Protein AF-A0A7X8WDF3-F1 (afdb_monomer)

Structure (mmCIF, N/CA/C/O backbone):
data_AF-A0A7X8WDF3-F1
#
_entry.id   AF-A0A7X8WDF3-F1
#
loop_
_atom_site.group_PDB
_atom_site.id
_atom_site.type_symbol
_atom_site.label_atom_id
_atom_site.label_alt_id
_atom_site.label_comp_id
_atom_site.label_asym_id
_atom_site.label_entity_id
_atom_site.label_seq_id
_atom_site.pdbx_PDB_ins_code
_atom_site.Cartn_x
_atom_site.Cartn_y
_atom_site.Cartn_z
_atom_site.occupancy
_atom_site.B_iso_or_equiv
_atom_site.auth_seq_id
_atom_site.auth_comp_id
_atom_site.auth_asym_id
_atom_site.auth_atom_id
_atom_site.pdbx_PDB_model_num
ATOM 1 N N . MET A 1 1 ? -14.255 6.357 -9.638 1.00 60.06 1 MET A N 1
ATOM 2 C CA . MET A 1 1 ? -14.842 5.559 -8.537 1.00 60.06 1 MET A CA 1
ATOM 3 C C . MET A 1 1 ? -13.694 4.960 -7.750 1.00 60.06 1 MET A C 1
ATOM 5 O O . MET A 1 1 ? -12.671 4.693 -8.367 1.00 60.06 1 MET A O 1
ATOM 9 N N . ALA A 1 2 ? -13.843 4.802 -6.437 1.00 77.00 2 ALA A N 1
ATOM 10 C CA . ALA A 1 2 ? -12.829 4.159 -5.605 1.00 77.00 2 ALA A CA 1
ATOM 11 C C . ALA A 1 2 ? -12.655 2.688 -6.020 1.00 77.00 2 ALA A C 1
ATOM 13 O O . ALA A 1 2 ? -13.654 1.999 -6.257 1.00 77.00 2 ALA A O 1
ATOM 14 N N . LYS A 1 3 ? -11.406 2.233 -6.142 1.00 88.81 3 LYS A N 1
ATOM 15 C CA . LYS A 1 3 ? -11.074 0.860 -6.551 1.00 88.81 3 LYS A CA 1
ATOM 16 C C . LYS A 1 3 ? -11.411 -0.122 -5.433 1.00 88.81 3 LYS A C 1
ATOM 18 O O . LYS A 1 3 ? -11.299 0.207 -4.245 1.00 88.81 3 LYS A O 1
ATOM 23 N N . LYS A 1 4 ? -11.816 -1.344 -5.786 1.00 94.56 4 LYS A N 1
ATOM 24 C CA . LYS A 1 4 ? -12.087 -2.380 -4.774 1.00 94.56 4 LYS A CA 1
ATOM 25 C C . LYS A 1 4 ? -10.777 -2.796 -4.117 1.00 94.56 4 LYS A C 1
ATOM 27 O O . LYS A 1 4 ? -9.772 -2.945 -4.800 1.00 94.56 4 LYS A O 1
ATOM 32 N N . ILE A 1 5 ? -10.785 -3.047 -2.808 1.00 95.88 5 ILE A N 1
ATOM 33 C CA . ILE A 1 5 ? -9.560 -3.457 -2.102 1.00 95.88 5 ILE A CA 1
ATOM 34 C C . ILE A 1 5 ? -8.966 -4.774 -2.624 1.00 95.88 5 ILE A C 1
ATOM 36 O O . ILE A 1 5 ? -7.757 -4.957 -2.588 1.00 95.88 5 ILE A O 1
ATOM 40 N N . THR A 1 6 ? -9.802 -5.644 -3.195 1.00 96.50 6 THR A N 1
ATOM 41 C CA . THR A 1 6 ? -9.392 -6.889 -3.865 1.00 96.50 6 THR A CA 1
ATOM 42 C C . THR A 1 6 ? -8.618 -6.678 -5.164 1.00 96.50 6 THR A C 1
ATOM 44 O O . THR A 1 6 ? -8.159 -7.644 -5.754 1.00 96.50 6 THR A O 1
ATOM 47 N N . GLU A 1 7 ? -8.513 -5.444 -5.667 1.00 95.00 7 GLU A N 1
ATOM 48 C CA . GLU A 1 7 ? -7.615 -5.143 -6.786 1.00 95.00 7 GLU A CA 1
ATOM 49 C C . GLU A 1 7 ? -6.141 -5.147 -6.356 1.00 95.00 7 GLU A C 1
ATOM 51 O O . GLU A 1 7 ? -5.264 -5.243 -7.209 1.00 95.00 7 GLU A O 1
ATOM 56 N N . ILE A 1 8 ? -5.847 -5.037 -5.055 1.00 96.19 8 ILE A N 1
ATOM 57 C CA . ILE A 1 8 ? -4.487 -5.184 -4.533 1.00 96.19 8 ILE A CA 1
ATOM 58 C C . ILE A 1 8 ? -4.137 -6.669 -4.499 1.00 96.19 8 ILE A C 1
ATOM 60 O O . ILE A 1 8 ? -4.842 -7.475 -3.887 1.00 96.19 8 ILE A O 1
ATOM 64 N N . GLU A 1 9 ? -3.017 -7.014 -5.125 1.00 95.00 9 GLU A N 1
ATOM 65 C CA . GLU A 1 9 ? -2.542 -8.389 -5.183 1.00 95.00 9 GLU A CA 1
ATOM 66 C C . GLU A 1 9 ? -2.271 -8.955 -3.780 1.00 95.00 9 GLU A C 1
ATOM 68 O O . GLU A 1 9 ? -1.778 -8.272 -2.874 1.00 95.00 9 GLU A O 1
ATOM 73 N N . GLY A 1 10 ? -2.661 -10.212 -3.572 1.00 93.94 10 GLY A N 1
ATOM 74 C CA . GLY A 1 10 ? -2.639 -10.850 -2.256 1.00 93.94 10 GLY A CA 1
ATOM 75 C C . GLY A 1 10 ? -3.799 -10.490 -1.311 1.00 93.94 10 GLY A C 1
ATOM 76 O O . GLY A 1 10 ? -3.830 -11.025 -0.199 1.00 93.94 10 GLY A O 1
ATOM 77 N N . ILE A 1 11 ? -4.768 -9.650 -1.710 1.00 96.56 11 ILE A N 1
ATOM 78 C CA . ILE A 1 11 ? -6.030 -9.444 -0.969 1.00 96.56 11 ILE A CA 1
ATOM 79 C C . ILE A 1 11 ? -7.150 -10.293 -1.583 1.00 96.56 11 ILE A C 1
ATOM 81 O O . ILE A 1 11 ? -7.943 -9.838 -2.406 1.00 96.56 11 ILE A O 1
ATOM 85 N N . GLY A 1 12 ? -7.234 -11.550 -1.141 1.00 95.75 12 GLY A N 1
ATOM 86 C CA . GLY A 1 12 ? -8.363 -12.437 -1.440 1.00 95.75 12 GLY A CA 1
ATOM 87 C C . GLY A 1 12 ? -9.589 -12.202 -0.537 1.00 95.75 12 GLY A C 1
ATOM 88 O O . GLY A 1 12 ? -9.518 -11.400 0.400 1.00 95.75 12 GLY A O 1
ATOM 89 N N . PRO A 1 13 ? -10.694 -12.948 -0.747 1.00 96.69 13 PRO A N 1
ATOM 90 C CA . PRO A 1 13 ? -11.964 -12.758 -0.030 1.00 96.69 13 PRO A CA 1
ATOM 91 C C . PRO A 1 13 ? -11.837 -12.761 1.500 1.00 96.69 13 PRO A C 1
ATOM 93 O O . PRO A 1 13 ? -12.397 -11.904 2.172 1.00 96.69 13 PRO A O 1
ATOM 96 N N . VAL A 1 14 ? -11.011 -13.655 2.052 1.00 97.25 14 VAL A N 1
ATOM 97 C CA . VAL A 1 14 ? -10.777 -13.750 3.505 1.00 97.25 14 VAL A CA 1
ATOM 98 C C . VAL A 1 14 ? -10.160 -12.467 4.071 1.00 97.25 14 VAL A C 1
ATOM 100 O O . VAL A 1 14 ? -10.535 -12.007 5.146 1.00 97.25 14 VAL A O 1
ATOM 103 N N . TYR A 1 15 ? -9.198 -11.871 3.363 1.00 97.81 15 TYR A N 1
ATOM 104 C CA . TYR A 1 15 ? -8.578 -10.621 3.805 1.00 97.81 15 TYR A CA 1
ATOM 105 C C . TYR A 1 15 ? -9.473 -9.419 3.534 1.00 97.81 15 TYR A C 1
ATOM 107 O O . TYR A 1 15 ? -9.479 -8.486 4.331 1.00 97.81 15 TYR A O 1
ATOM 115 N N . GLN A 1 16 ? -10.261 -9.456 2.458 1.00 97.69 16 GLN A N 1
ATOM 116 C CA . GLN A 1 16 ? -11.275 -8.446 2.188 1.00 97.69 16 GLN A CA 1
ATOM 117 C C . GLN A 1 16 ? -12.284 -8.347 3.340 1.00 97.69 16 GLN A C 1
ATOM 119 O O . GLN A 1 16 ? -12.587 -7.236 3.766 1.00 97.69 16 GLN A O 1
ATOM 124 N N . GLU A 1 17 ? -12.788 -9.474 3.848 1.00 97.88 17 GLU A N 1
ATOM 125 C CA . GLU A 1 17 ? -13.735 -9.494 4.972 1.00 97.88 17 GLU A CA 1
ATOM 126 C C . GLU A 1 17 ? -13.118 -8.885 6.236 1.00 97.88 17 GLU A C 1
ATOM 128 O O . GLU A 1 17 ? -13.669 -7.937 6.791 1.00 97.88 17 GLU A O 1
ATOM 133 N N . LYS A 1 18 ? -11.914 -9.325 6.613 1.00 98.12 18 LYS A N 1
ATOM 134 C CA . LYS A 1 18 ? -11.179 -8.786 7.770 1.00 98.12 18 LYS A CA 1
ATOM 135 C C . LYS A 1 18 ? -10.885 -7.288 7.663 1.00 98.12 18 LYS A C 1
ATOM 137 O O . LYS A 1 18 ? -11.000 -6.547 8.634 1.00 98.12 18 LYS A O 1
ATOM 142 N N . LEU A 1 19 ? -10.500 -6.811 6.480 1.00 98.12 19 LEU A N 1
ATOM 143 C CA . LEU A 1 19 ? -10.270 -5.382 6.250 1.00 98.12 19 LEU A CA 1
ATOM 144 C C . LEU A 1 19 ? -11.586 -4.595 6.292 1.00 98.12 19 LEU A C 1
ATOM 146 O O . LEU A 1 19 ? -11.612 -3.482 6.814 1.00 98.12 19 LEU A O 1
ATOM 150 N N . ALA A 1 20 ? -12.686 -5.177 5.809 1.00 97.44 20 ALA A N 1
ATOM 151 C CA . ALA A 1 20 ? -14.004 -4.563 5.888 1.00 97.44 20 ALA A CA 1
ATOM 152 C C . ALA A 1 20 ? -14.505 -4.431 7.337 1.00 97.44 20 ALA A C 1
ATOM 154 O O . ALA A 1 20 ? -15.141 -3.419 7.641 1.00 97.44 20 ALA A O 1
ATOM 155 N N . GLU A 1 21 ? -14.195 -5.391 8.217 1.00 95.75 21 GLU A N 1
ATOM 156 C CA . GLU A 1 21 ? -14.431 -5.305 9.671 1.00 95.75 21 GLU A CA 1
ATOM 157 C C . GLU A 1 21 ? -13.656 -4.136 10.301 1.00 95.75 21 GLU A C 1
ATOM 159 O O . GLU A 1 21 ? -14.216 -3.389 11.101 1.00 95.75 21 GLU A O 1
ATOM 164 N N . ALA A 1 22 ? -12.428 -3.883 9.836 1.00 96.44 22 ALA A N 1
ATOM 165 C CA . ALA A 1 22 ? -11.634 -2.702 10.194 1.00 96.44 22 ALA A CA 1
ATOM 166 C C . ALA A 1 22 ? -12.070 -1.399 9.484 1.00 96.44 22 ALA A C 1
ATOM 168 O O . ALA A 1 22 ? -11.388 -0.375 9.561 1.00 96.44 22 ALA A O 1
ATOM 169 N N . GLY A 1 23 ? -13.193 -1.410 8.758 1.00 96.19 23 GLY A N 1
ATOM 170 C CA . GLY A 1 23 ? -13.730 -0.243 8.052 1.00 96.19 23 GLY A CA 1
ATOM 171 C C . GLY A 1 23 ? -13.043 0.087 6.721 1.00 96.19 23 GLY A C 1
ATOM 172 O O . GLY A 1 23 ? -13.350 1.112 6.113 1.00 96.19 23 GLY A O 1
ATOM 173 N N . VAL A 1 24 ? -12.155 -0.776 6.226 1.00 97.88 24 VAL A N 1
ATOM 174 C CA . VAL A 1 24 ? -11.342 -0.550 5.027 1.00 97.88 24 VAL A CA 1
ATOM 175 C C . VAL A 1 24 ? -11.852 -1.411 3.863 1.00 97.88 24 VAL A C 1
ATOM 177 O O . VAL A 1 24 ? -11.683 -2.625 3.838 1.00 97.88 24 VAL A O 1
ATOM 180 N N . LYS A 1 25 ? -12.494 -0.782 2.868 1.00 96.75 25 LYS A N 1
ATOM 181 C CA . LYS A 1 25 ? -13.173 -1.488 1.751 1.00 96.75 25 LYS A CA 1
ATOM 182 C C . LYS A 1 25 ? -12.623 -1.166 0.362 1.00 96.75 25 LYS A C 1
ATOM 184 O O . LYS A 1 25 ? -12.929 -1.867 -0.606 1.00 96.75 25 LYS A O 1
ATOM 189 N N . THR A 1 26 ? -11.840 -0.101 0.251 1.00 97.75 26 THR A N 1
ATOM 190 C CA . THR A 1 26 ? -11.329 0.423 -1.018 1.00 97.75 26 THR A CA 1
ATOM 191 C C . THR A 1 26 ? -9.823 0.616 -0.949 1.00 97.75 26 THR A C 1
ATOM 193 O O . THR A 1 26 ? -9.255 0.728 0.139 1.00 97.75 26 THR A O 1
ATOM 196 N N . VAL A 1 27 ? -9.180 0.671 -2.114 1.00 96.94 27 VAL A N 1
ATOM 197 C CA . VAL A 1 27 ? -7.740 0.953 -2.217 1.00 96.94 27 VAL A CA 1
ATOM 198 C C . VAL A 1 27 ? -7.417 2.321 -1.617 1.00 96.94 27 VAL A C 1
ATOM 200 O O . VAL A 1 27 ? -6.492 2.450 -0.821 1.00 96.94 27 VAL A O 1
ATOM 203 N N . GLU A 1 28 ? -8.212 3.339 -1.947 1.00 96.25 28 GLU A N 1
ATOM 204 C CA . GLU A 1 28 ? -8.032 4.701 -1.444 1.00 96.25 28 GLU A CA 1
ATOM 205 C C . GLU A 1 28 ? -8.264 4.775 0.070 1.00 96.25 28 GLU A C 1
ATOM 207 O O . GLU A 1 28 ? -7.495 5.423 0.774 1.00 96.25 28 GLU A O 1
ATOM 212 N N . GLY A 1 29 ? -9.265 4.049 0.582 1.00 97.75 29 GLY A N 1
ATOM 213 C CA . GLY A 1 29 ? -9.533 3.971 2.017 1.00 97.75 29 GLY A CA 1
ATOM 214 C C . GLY A 1 29 ? -8.401 3.287 2.785 1.00 97.75 29 GLY A C 1
ATOM 215 O O . GLY A 1 29 ? -8.057 3.723 3.880 1.00 97.75 29 GLY A O 1
ATOM 216 N N . LEU A 1 30 ? -7.775 2.257 2.201 1.00 98.06 30 LEU A N 1
ATOM 217 C CA . LEU A 1 30 ? -6.590 1.624 2.783 1.00 98.06 30 LEU A CA 1
ATOM 218 C C . LEU A 1 30 ? -5.402 2.587 2.812 1.00 98.06 30 LEU A C 1
ATOM 220 O O . LEU A 1 30 ? -4.717 2.677 3.830 1.00 98.06 30 LEU A O 1
ATOM 224 N N . LEU A 1 31 ? -5.158 3.299 1.709 1.00 97.38 31 LEU A N 1
ATOM 225 C CA . LEU A 1 31 ? -4.056 4.252 1.617 1.00 97.38 31 LEU A CA 1
ATOM 226 C C . LEU A 1 31 ? -4.206 5.383 2.641 1.00 97.38 31 LEU A C 1
ATOM 228 O O . LEU A 1 31 ? -3.241 5.728 3.318 1.00 97.38 31 LEU A O 1
ATOM 232 N N . GLU A 1 32 ? -5.415 5.926 2.784 1.00 97.81 32 GLU A N 1
ATOM 233 C CA . GLU A 1 32 ? -5.718 6.988 3.743 1.00 97.81 32 GLU A CA 1
ATOM 234 C C . GLU A 1 32 ? -5.579 6.499 5.192 1.00 97.81 32 GLU A C 1
ATOM 236 O O . GLU A 1 32 ? -4.805 7.062 5.970 1.00 97.81 32 GLU A O 1
ATOM 241 N N . ALA A 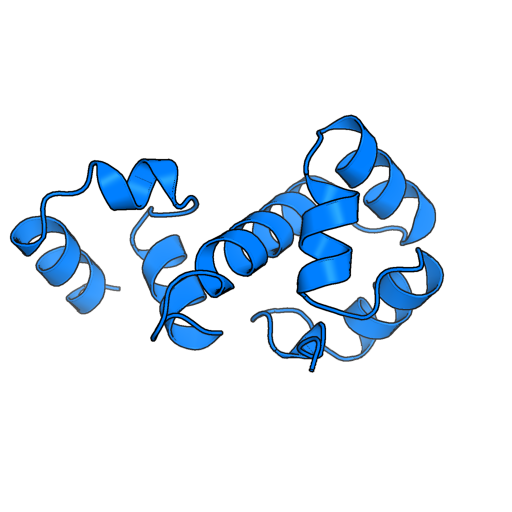1 33 ? -6.264 5.409 5.551 1.00 98.00 33 ALA A N 1
ATOM 242 C CA . ALA A 1 33 ? -6.243 4.875 6.911 1.00 98.00 33 ALA A CA 1
ATOM 243 C C . ALA A 1 33 ? -4.854 4.344 7.316 1.00 98.00 33 ALA A C 1
ATOM 245 O O . ALA A 1 33 ? -4.462 4.444 8.478 1.00 98.00 33 ALA A O 1
ATOM 246 N N . GLY A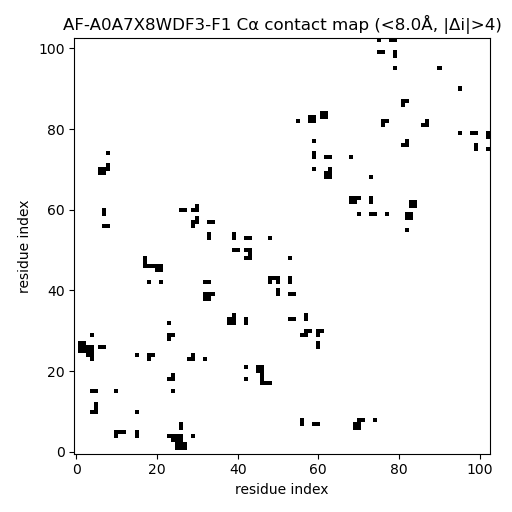 1 34 ? -4.089 3.799 6.366 1.00 98.00 34 GLY A N 1
ATOM 247 C CA . GLY A 1 34 ? -2.770 3.201 6.574 1.00 98.00 34 GLY A CA 1
ATOM 248 C C . GLY A 1 34 ? -1.576 4.143 6.368 1.00 98.00 34 GLY A C 1
ATOM 249 O O . GLY A 1 34 ? -0.426 3.703 6.492 1.00 98.00 34 GLY A O 1
ATOM 250 N N . ALA A 1 35 ? -1.804 5.431 6.084 1.00 96.94 35 ALA A N 1
ATOM 251 C CA . ALA A 1 35 ? -0.744 6.394 5.760 1.00 96.94 35 ALA A CA 1
ATOM 252 C C . ALA A 1 35 ? 0.299 6.570 6.882 1.00 96.94 35 ALA A C 1
ATOM 254 O O . ALA A 1 35 ? 1.462 6.891 6.634 1.00 96.94 35 ALA A O 1
ATOM 255 N N . SER A 1 36 ? -0.096 6.334 8.135 1.00 98.00 36 SER A N 1
ATOM 256 C CA . SER A 1 36 ? 0.779 6.435 9.305 1.00 98.00 36 SER A CA 1
ATOM 257 C C . SER A 1 36 ? 1.003 5.078 9.970 1.00 98.00 36 SER A C 1
ATOM 259 O O . SER A 1 36 ? 0.193 4.161 9.846 1.00 98.00 36 SER A O 1
ATOM 261 N N . LYS A 1 37 ? 2.090 4.956 10.745 1.00 98.12 37 LYS A N 1
ATOM 262 C CA . LYS A 1 37 ? 2.347 3.758 11.562 1.00 98.12 37 LYS A CA 1
ATOM 263 C C . LYS A 1 37 ? 1.196 3.477 12.536 1.00 98.12 37 LYS A C 1
ATOM 265 O O . LYS A 1 37 ? 0.774 2.337 12.668 1.00 98.12 37 LYS A O 1
ATOM 270 N N . ALA A 1 38 ? 0.660 4.519 13.172 1.00 98.31 38 ALA A N 1
ATOM 271 C CA . ALA A 1 38 ? -0.483 4.391 14.073 1.00 98.31 38 ALA A CA 1
ATOM 272 C C . ALA A 1 38 ? -1.737 3.884 13.342 1.00 98.31 38 ALA A C 1
ATOM 274 O O . ALA A 1 38 ? -2.427 3.007 13.850 1.00 98.31 38 ALA A O 1
ATOM 275 N N . GLY A 1 39 ? -1.990 4.386 12.130 1.00 98.44 39 GLY A N 1
ATOM 276 C CA . GLY A 1 39 ? -3.097 3.937 11.289 1.00 98.44 39 GLY A CA 1
ATOM 277 C C . GLY A 1 39 ? -2.985 2.463 10.901 1.00 98.44 39 GLY A C 1
ATOM 278 O O . GLY A 1 39 ? -3.928 1.703 11.090 1.00 98.44 39 GLY A O 1
ATOM 279 N N . ARG A 1 40 ? -1.800 2.015 10.466 1.00 98.56 40 ARG A N 1
ATOM 280 C CA . ARG A 1 40 ? -1.565 0.590 10.164 1.00 98.56 40 ARG A CA 1
ATOM 281 C C . ARG A 1 40 ? -1.710 -0.305 11.383 1.00 98.56 40 ARG A C 1
ATOM 283 O O . ARG A 1 40 ? -2.314 -1.364 11.268 1.00 98.56 40 ARG A O 1
ATOM 290 N N . LYS A 1 41 ? -1.203 0.127 12.541 1.00 9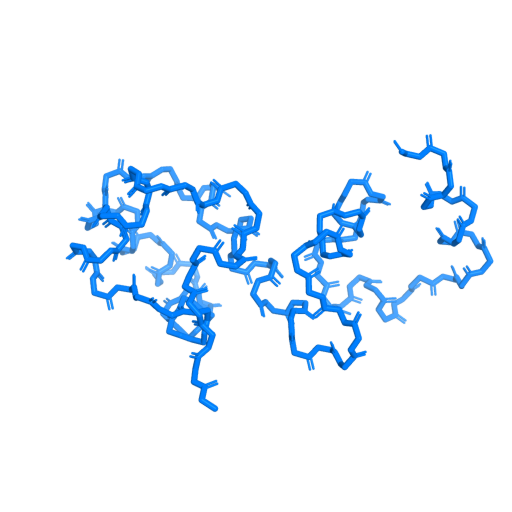8.50 41 LYS A N 1
ATOM 291 C CA . LYS A 1 41 ? -1.382 -0.598 13.801 1.00 98.50 41 LYS A CA 1
ATOM 292 C C . LYS A 1 41 ? -2.864 -0.741 14.157 1.00 98.50 41 LYS A C 1
ATOM 294 O O . LYS A 1 41 ? -3.289 -1.829 14.518 1.00 98.50 41 LYS A O 1
ATOM 299 N N . LYS A 1 42 ? -3.657 0.318 13.982 1.00 98.38 42 LYS A N 1
ATOM 300 C CA . LYS A 1 42 ? -5.106 0.260 14.195 1.00 98.38 42 LYS A CA 1
ATOM 301 C C . LYS A 1 42 ? -5.783 -0.734 13.246 1.00 98.38 42 LYS A C 1
ATOM 303 O O . LYS A 1 42 ? -6.541 -1.578 13.697 1.00 98.38 42 LYS A O 1
ATOM 308 N N . ILE A 1 43 ? -5.461 -0.688 11.950 1.00 98.50 43 ILE A N 1
ATOM 309 C CA . ILE A 1 43 ? -5.992 -1.659 10.978 1.00 98.50 43 ILE A CA 1
ATOM 310 C C . ILE A 1 43 ? -5.600 -3.088 11.386 1.00 98.50 43 ILE A C 1
ATOM 312 O O . ILE A 1 43 ? -6.424 -3.989 11.286 1.00 98.50 43 ILE A O 1
ATOM 316 N N . ALA A 1 44 ? -4.370 -3.303 11.860 1.00 98.38 44 ALA A N 1
ATOM 317 C CA . ALA A 1 44 ? -3.880 -4.607 12.314 1.00 98.38 44 ALA A CA 1
ATOM 318 C C . ALA A 1 44 ? -4.692 -5.144 13.498 1.00 98.38 44 ALA A C 1
ATOM 320 O O . ALA A 1 44 ? -5.130 -6.293 13.470 1.00 98.38 44 ALA A O 1
ATOM 321 N N . GLU A 1 45 ? -4.928 -4.295 14.500 1.00 98.19 45 GLU A N 1
ATOM 322 C CA . GLU A 1 45 ? -5.730 -4.610 15.684 1.00 98.19 45 GLU A CA 1
ATOM 323 C C . GLU A 1 45 ? -7.189 -4.911 15.312 1.00 98.19 45 GLU A C 1
ATOM 325 O O . GLU A 1 45 ? -7.708 -5.956 15.700 1.00 98.19 45 GLU A O 1
ATOM 330 N N . ASP A 1 46 ? -7.813 -4.053 14.501 1.00 98.06 46 ASP A N 1
ATOM 331 C CA . ASP A 1 46 ? -9.232 -4.161 14.142 1.00 98.06 46 ASP A CA 1
ATOM 332 C C . ASP A 1 46 ? -9.514 -5.336 13.179 1.00 98.06 46 ASP A C 1
ATOM 334 O O . ASP A 1 46 ? -10.582 -5.937 13.237 1.00 98.06 46 ASP A O 1
ATOM 338 N N . SER A 1 47 ? -8.566 -5.688 12.300 1.00 97.50 47 SER A N 1
ATOM 339 C CA . SER A 1 47 ? -8.717 -6.786 11.320 1.00 97.50 47 SER A CA 1
ATOM 340 C C . SER A 1 47 ? -8.113 -8.123 11.772 1.00 97.50 47 SER A C 1
ATOM 342 O O . SER A 1 47 ? -8.272 -9.149 11.100 1.00 97.50 47 SER A O 1
ATOM 344 N N . GLY A 1 48 ? -7.358 -8.134 12.876 1.00 97.69 48 GLY A N 1
ATOM 345 C CA . GLY A 1 48 ? -6.589 -9.299 13.321 1.00 97.69 48 GLY A CA 1
ATOM 346 C C . GLY A 1 48 ? -5.537 -9.755 12.299 1.00 97.69 48 GLY A C 1
ATOM 347 O O . GLY A 1 48 ? -5.326 -10.960 12.115 1.00 97.69 48 GLY A O 1
ATOM 348 N N . LEU A 1 49 ? -4.931 -8.808 11.576 1.00 97.75 49 LEU A N 1
ATOM 349 C CA . LEU A 1 49 ? -3.897 -9.044 10.565 1.00 97.75 49 LEU A CA 1
ATOM 350 C C . LEU A 1 49 ? -2.547 -8.495 11.020 1.00 97.75 49 LEU A C 1
ATOM 352 O O . LEU A 1 49 ? -2.463 -7.607 11.858 1.00 97.75 49 LEU A O 1
ATOM 356 N N . ASP A 1 50 ? -1.474 -9.022 10.439 1.00 97.81 50 ASP A N 1
ATOM 357 C CA . ASP A 1 50 ? -0.124 -8.562 10.744 1.00 97.81 50 ASP A CA 1
ATOM 358 C C . ASP A 1 50 ? 0.150 -7.154 10.172 1.00 97.81 50 ASP A C 1
ATOM 360 O O . ASP A 1 50 ? -0.156 -6.872 9.007 1.00 97.81 50 ASP A O 1
ATOM 364 N N . GLU A 1 51 ? 0.764 -6.273 10.973 1.00 97.81 51 GLU A N 1
ATOM 365 C CA . GLU A 1 51 ? 1.060 -4.885 10.577 1.00 97.81 51 GLU A CA 1
ATOM 366 C C . GLU A 1 51 ? 1.986 -4.821 9.349 1.00 97.81 51 GLU A C 1
ATOM 368 O O . GLU A 1 51 ? 1.810 -3.954 8.489 1.00 97.81 51 GLU A O 1
ATOM 373 N N . SER A 1 52 ? 2.950 -5.744 9.220 1.00 97.12 52 SER A N 1
ATOM 374 C CA . SER A 1 52 ? 3.871 -5.763 8.076 1.00 97.12 52 SER A CA 1
ATOM 375 C C . SER A 1 52 ? 3.139 -6.086 6.774 1.00 97.12 52 SER A C 1
ATOM 377 O O . SER A 1 52 ? 3.428 -5.496 5.733 1.00 97.12 52 SER A O 1
ATOM 379 N N . ARG A 1 53 ? 2.117 -6.946 6.834 1.00 97.56 53 ARG A N 1
ATOM 380 C CA . ARG A 1 53 ? 1.256 -7.247 5.686 1.00 97.56 53 ARG A CA 1
ATOM 381 C C . ARG A 1 53 ? 0.416 -6.038 5.281 1.00 97.56 53 ARG A C 1
ATOM 383 O O . ARG A 1 53 ? 0.303 -5.746 4.094 1.00 97.56 53 ARG A O 1
ATOM 390 N N . ILE A 1 54 ? -0.114 -5.299 6.253 1.00 98.25 54 ILE A N 1
ATOM 391 C CA . ILE A 1 54 ? -0.849 -4.058 5.981 1.00 98.25 54 ILE A CA 1
ATOM 392 C C . ILE A 1 54 ? 0.070 -3.021 5.340 1.00 98.25 54 ILE A C 1
ATOM 394 O O . ILE A 1 54 ? -0.329 -2.376 4.376 1.00 98.25 54 ILE A O 1
ATOM 398 N N . LEU A 1 55 ? 1.312 -2.887 5.816 1.00 98.12 55 LEU A N 1
ATOM 399 C CA . LEU A 1 55 ? 2.297 -2.000 5.194 1.00 98.12 55 LEU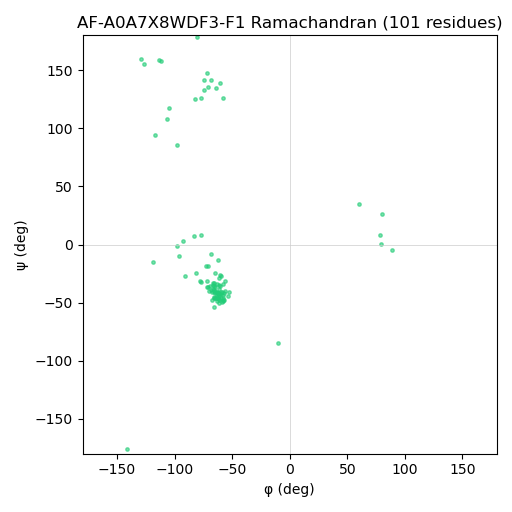 A CA 1
ATOM 400 C C . LEU A 1 55 ? 2.535 -2.356 3.721 1.00 98.12 55 LEU A C 1
ATOM 402 O O . LEU A 1 55 ? 2.543 -1.459 2.883 1.00 98.12 55 LEU A O 1
ATOM 406 N N . VAL A 1 56 ? 2.666 -3.645 3.395 1.00 97.25 56 VAL A N 1
ATOM 407 C CA . VAL A 1 56 ? 2.806 -4.107 2.004 1.00 97.25 56 VAL A CA 1
ATOM 408 C C . VAL A 1 56 ? 1.624 -3.656 1.144 1.00 97.25 56 VAL A C 1
ATOM 410 O O . VAL A 1 56 ? 1.829 -3.115 0.059 1.00 97.25 56 VAL A O 1
ATOM 413 N N . TRP A 1 57 ? 0.391 -3.836 1.616 1.00 97.81 57 TRP A N 1
ATOM 414 C CA . TRP A 1 57 ? -0.791 -3.447 0.847 1.00 97.81 57 TRP A CA 1
ATOM 415 C C . TRP A 1 57 ? -0.968 -1.931 0.740 1.00 97.81 57 TRP A C 1
ATOM 417 O O . TRP A 1 57 ? -1.359 -1.439 -0.315 1.00 97.81 57 TRP A O 1
ATOM 427 N N . VAL A 1 58 ? -0.635 -1.176 1.790 1.00 98.06 58 VAL A N 1
ATOM 428 C CA . VAL A 1 58 ? -0.620 0.297 1.755 1.00 98.06 58 VAL A CA 1
ATOM 429 C C . VAL A 1 58 ? 0.391 0.798 0.724 1.00 98.06 58 VAL A C 1
ATOM 431 O O . VAL A 1 58 ? 0.083 1.700 -0.048 1.00 98.06 58 VAL A O 1
ATOM 434 N N . ASN A 1 59 ? 1.571 0.185 0.664 1.00 97.81 59 ASN A N 1
ATOM 435 C CA . ASN A 1 59 ? 2.596 0.506 -0.324 1.00 97.81 59 ASN A CA 1
ATOM 436 C C . ASN A 1 59 ? 2.122 0.218 -1.762 1.00 97.81 59 ASN A C 1
ATOM 438 O O . ASN A 1 59 ? 2.270 1.063 -2.644 1.00 97.81 59 ASN A O 1
ATOM 442 N N . MET A 1 60 ? 1.460 -0.921 -1.997 1.00 97.19 60 MET A N 1
ATOM 443 C CA . MET A 1 60 ? 0.825 -1.213 -3.291 1.00 97.19 60 MET A CA 1
ATOM 444 C C . MET A 1 60 ? -0.277 -0.200 -3.638 1.00 97.19 60 MET A C 1
ATOM 446 O O . MET A 1 60 ? -0.340 0.279 -4.771 1.00 97.19 60 MET A O 1
ATOM 450 N N . ALA A 1 61 ? -1.112 0.181 -2.667 1.00 96.94 61 ALA A N 1
ATOM 451 C CA . ALA A 1 61 ? -2.127 1.217 -2.848 1.00 96.94 61 ALA A CA 1
ATOM 452 C C . ALA A 1 61 ? -1.505 2.586 -3.193 1.00 96.94 61 ALA A C 1
ATOM 454 O O . ALA A 1 61 ? -2.051 3.329 -4.008 1.00 96.94 61 ALA A O 1
ATOM 455 N N . ASP A 1 62 ? -0.334 2.905 -2.633 1.00 97.19 62 ASP A N 1
ATOM 456 C CA . ASP A 1 62 ? 0.411 4.129 -2.944 1.00 97.19 62 ASP A CA 1
ATOM 457 C C . ASP A 1 62 ? 0.931 4.140 -4.394 1.00 97.19 62 ASP A C 1
ATOM 459 O O . ASP A 1 62 ? 0.873 5.176 -5.071 1.00 97.19 62 ASP A O 1
ATOM 463 N N . LEU A 1 63 ? 1.382 2.978 -4.892 1.00 97.00 63 LEU A N 1
ATOM 464 C CA . LEU A 1 63 ? 1.806 2.768 -6.283 1.00 97.00 63 LEU A CA 1
ATOM 465 C C . LEU A 1 63 ? 0.638 2.879 -7.277 1.00 97.00 63 LEU A C 1
ATOM 467 O O . LEU A 1 63 ? 0.829 3.404 -8.372 1.00 97.00 63 LEU A O 1
ATOM 471 N N . P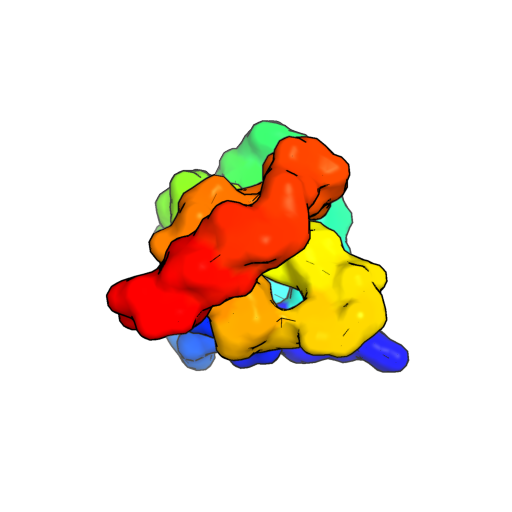HE A 1 64 ? -0.581 2.478 -6.895 1.00 95.62 64 PHE A N 1
ATOM 472 C CA . PHE A 1 64 ? -1.783 2.562 -7.749 1.00 95.62 64 PHE A CA 1
ATOM 473 C C . PHE A 1 64 ? -2.172 3.991 -8.152 1.00 95.62 64 PHE A C 1
ATOM 475 O O . PHE A 1 64 ? -3.013 4.171 -9.038 1.00 95.62 64 PHE A O 1
ATOM 482 N N . ARG A 1 65 ? -1.593 5.009 -7.501 1.00 94.56 65 ARG A N 1
ATOM 483 C CA . ARG A 1 65 ? -1.762 6.417 -7.885 1.00 94.56 65 ARG A CA 1
ATOM 484 C C . ARG A 1 65 ? -1.044 6.767 -9.188 1.00 94.56 65 ARG A C 1
ATOM 486 O O . ARG A 1 65 ? -1.330 7.809 -9.772 1.00 94.56 65 ARG A O 1
ATOM 493 N N . ILE A 1 66 ? -0.087 5.947 -9.621 1.00 94.81 66 ILE A N 1
ATOM 494 C CA . ILE A 1 66 ? 0.654 6.161 -10.862 1.00 94.81 66 ILE A CA 1
ATOM 495 C C . ILE A 1 66 ? -0.186 5.632 -12.024 1.00 94.81 66 ILE A C 1
ATOM 497 O O . ILE A 1 66 ? -0.580 4.467 -12.051 1.00 94.81 66 ILE A O 1
ATOM 501 N N . ASN A 1 67 ? -0.443 6.488 -13.012 1.00 92.69 67 ASN A N 1
ATOM 502 C CA . ASN A 1 67 ? -1.165 6.094 -14.218 1.00 92.69 67 ASN A CA 1
ATOM 503 C C . ASN A 1 67 ? -0.441 4.936 -14.919 1.00 92.69 67 ASN A C 1
ATOM 505 O O . ASN A 1 67 ? 0.745 5.035 -15.224 1.00 92.69 67 ASN A O 1
ATOM 509 N N . GLY A 1 68 ? -1.168 3.849 -15.179 1.00 91.31 68 GLY A N 1
ATOM 510 C CA . GLY A 1 68 ? -0.613 2.629 -15.772 1.00 91.31 68 GLY A CA 1
ATOM 511 C C . GLY A 1 68 ? -0.060 1.617 -14.763 1.00 91.31 68 GLY A C 1
ATOM 512 O O . GLY A 1 68 ? 0.282 0.513 -15.171 1.00 91.31 68 GLY A O 1
ATOM 513 N N . VAL A 1 69 ? -0.027 1.935 -13.462 1.00 94.62 69 VAL A N 1
ATOM 514 C CA . VAL A 1 69 ? 0.360 0.989 -12.405 1.00 94.62 69 VAL A CA 1
ATOM 515 C C . VAL A 1 69 ? -0.884 0.523 -11.649 1.00 94.62 69 VAL A C 1
ATOM 517 O O . VAL A 1 69 ? -1.606 1.302 -11.028 1.00 94.62 69 VAL A O 1
ATOM 520 N N . ALA A 1 70 ? -1.142 -0.777 -11.716 1.00 89.44 70 ALA A N 1
ATOM 521 C CA . ALA A 1 70 ? -2.196 -1.476 -10.987 1.00 89.44 70 ALA A CA 1
ATOM 522 C C . ALA A 1 70 ? -1.662 -2.843 -10.531 1.00 89.44 70 ALA A C 1
ATOM 524 O O . ALA A 1 70 ? -0.487 -3.126 -10.754 1.00 89.44 70 ALA A O 1
ATOM 525 N N . SER A 1 71 ? -2.521 -3.661 -9.915 1.00 91.38 71 SER A N 1
ATOM 526 C CA . SER A 1 71 ? -2.267 -4.999 -9.348 1.00 91.38 71 SER A CA 1
ATOM 527 C C . SER A 1 71 ? -0.902 -5.618 -9.706 1.00 91.38 71 SER A C 1
ATOM 529 O O . SER A 1 71 ? 0.074 -5.411 -8.982 1.00 91.38 71 SER A O 1
ATOM 531 N N . GLN A 1 72 ? -0.807 -6.275 -10.863 1.00 92.12 72 GLN A N 1
ATOM 532 C CA . GLN A 1 72 ? 0.372 -7.033 -11.290 1.00 92.12 72 GLN A CA 1
ATOM 533 C C . GLN A 1 72 ? 1.627 -6.168 -11.478 1.00 92.12 72 GLN A C 1
ATOM 535 O O . GLN A 1 72 ? 2.729 -6.605 -11.169 1.00 92.12 72 GLN A O 1
ATOM 540 N N . PHE A 1 73 ? 1.487 -4.919 -11.931 1.00 94.88 73 PHE A N 1
ATOM 541 C CA . PHE A 1 73 ? 2.631 -4.012 -12.062 1.00 94.88 73 PHE A CA 1
ATOM 542 C C . PHE A 1 73 ? 3.147 -3.532 -10.704 1.00 94.88 73 PHE A C 1
ATOM 544 O O . PHE A 1 73 ? 4.354 -3.385 -10.530 1.00 94.88 73 PHE A O 1
ATOM 551 N N . ALA A 1 74 ? 2.260 -3.298 -9.733 1.00 96.06 74 ALA A N 1
ATOM 552 C CA . ALA A 1 74 ? 2.669 -2.943 -8.377 1.00 96.06 74 ALA A CA 1
ATOM 553 C C . ALA A 1 74 ? 3.361 -4.123 -7.676 1.00 96.06 74 ALA A C 1
ATOM 555 O O . ALA A 1 74 ? 4.362 -3.922 -6.989 1.00 96.06 74 ALA A O 1
ATOM 556 N N . GLU A 1 75 ? 2.871 -5.348 -7.884 1.00 95.62 75 GLU A N 1
ATOM 557 C CA . GLU A 1 75 ? 3.538 -6.556 -7.393 1.00 95.62 75 GLU A CA 1
ATOM 558 C C . GLU A 1 75 ? 4.908 -6.759 -8.047 1.00 95.62 75 GLU A C 1
ATOM 560 O O . GLU A 1 75 ? 5.887 -6.983 -7.337 1.00 95.62 75 GLU A O 1
ATOM 565 N N . LEU A 1 76 ? 5.011 -6.605 -9.369 1.00 96.62 76 LEU A N 1
ATOM 566 C CA . LEU A 1 76 ? 6.276 -6.744 -10.089 1.00 96.62 76 LEU A CA 1
ATOM 567 C C . LEU A 1 76 ? 7.316 -5.701 -9.642 1.00 96.62 76 LEU A C 1
ATOM 569 O O . LEU A 1 76 ? 8.487 -6.031 -9.439 1.00 96.62 76 LEU A O 1
ATOM 573 N N . LEU A 1 77 ? 6.891 -4.449 -9.434 1.00 97.44 77 LEU A N 1
ATOM 574 C CA . LEU A 1 77 ? 7.739 -3.391 -8.874 1.00 97.44 77 LEU A CA 1
ATOM 575 C C . LEU A 1 77 ? 8.260 -3.777 -7.488 1.00 97.44 77 LEU A C 1
ATOM 577 O O . LEU A 1 77 ? 9.470 -3.732 -7.261 1.00 97.44 77 LEU A O 1
ATOM 581 N N . LYS A 1 78 ? 7.371 -4.230 -6.599 1.00 96.00 78 LYS A N 1
ATOM 582 C CA . LYS A 1 78 ? 7.735 -4.719 -5.265 1.00 96.00 78 LYS A CA 1
ATOM 583 C C . LYS A 1 78 ? 8.733 -5.874 -5.349 1.00 96.00 78 LYS A C 1
ATOM 585 O O . LYS A 1 78 ? 9.772 -5.849 -4.696 1.00 96.00 78 LYS A O 1
ATOM 590 N N . ALA A 1 79 ? 8.460 -6.872 -6.185 1.00 96.25 79 ALA A N 1
ATOM 591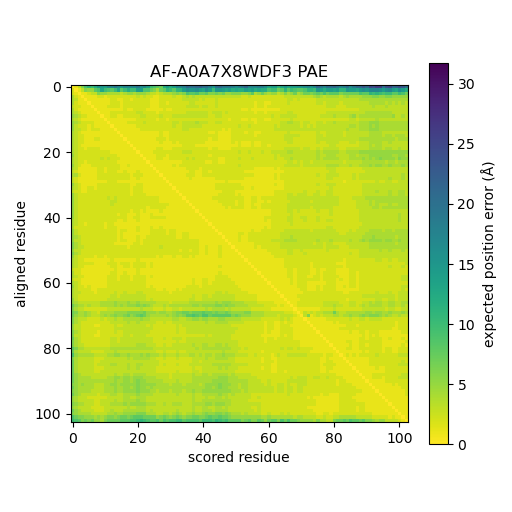 C CA . ALA A 1 79 ? 9.330 -8.031 -6.364 1.00 96.25 79 ALA A CA 1
ATOM 592 C C . ALA A 1 79 ? 10.701 -7.650 -6.969 1.00 96.25 79 ALA A C 1
ATOM 594 O O . ALA A 1 79 ? 11.713 -8.288 -6.683 1.00 96.25 79 ALA A O 1
ATOM 595 N N . SER A 1 80 ? 10.768 -6.529 -7.692 1.00 97.38 80 SER A N 1
ATOM 596 C CA . SER A 1 80 ? 12.007 -5.895 -8.169 1.00 97.38 80 SER A CA 1
ATOM 597 C C . SER A 1 80 ? 12.692 -4.983 -7.136 1.00 97.38 80 SER A C 1
ATOM 599 O O . SER A 1 80 ? 13.671 -4.297 -7.448 1.00 97.38 80 SER A O 1
ATOM 601 N N . GLY A 1 81 ? 12.203 -4.965 -5.892 1.00 95.69 81 GLY A N 1
ATOM 602 C CA . GLY A 1 81 ? 12.727 -4.169 -4.782 1.00 95.69 81 GLY A CA 1
ATOM 603 C C . GLY A 1 81 ? 12.283 -2.704 -4.796 1.00 95.69 81 GLY A C 1
ATOM 604 O O . GLY A 1 81 ? 13.029 -1.834 -4.339 1.00 95.69 81 GLY A O 1
ATOM 605 N N . VAL A 1 82 ? 11.132 -2.398 -5.393 1.00 97.44 82 VAL A N 1
ATOM 606 C CA . VAL A 1 82 ? 10.517 -1.066 -5.400 1.00 97.44 82 VAL A CA 1
ATOM 607 C C . VAL A 1 82 ? 9.179 -1.140 -4.679 1.00 97.44 82 VAL A C 1
ATOM 609 O O . VAL A 1 82 ? 8.148 -1.434 -5.279 1.00 97.44 82 VAL A O 1
ATOM 612 N N . ASP A 1 83 ? 9.194 -0.822 -3.392 1.00 94.38 83 ASP A N 1
ATOM 613 C CA . ASP A 1 83 ? 8.010 -0.893 -2.544 1.00 94.38 83 ASP A CA 1
ATOM 614 C C . ASP A 1 83 ? 7.257 0.438 -2.532 1.00 94.38 83 ASP A C 1
ATOM 616 O O . ASP A 1 83 ? 6.049 0.471 -2.322 1.00 94.38 83 ASP A O 1
ATOM 620 N N . THR A 1 84 ? 7.951 1.558 -2.749 1.00 96.62 84 THR A N 1
ATOM 621 C CA . THR A 1 84 ? 7.361 2.895 -2.592 1.00 96.62 84 THR A CA 1
ATOM 622 C C . THR A 1 84 ? 7.533 3.782 -3.820 1.00 96.62 84 THR A C 1
ATOM 624 O O . THR A 1 84 ? 8.510 3.689 -4.567 1.00 96.62 84 THR A O 1
ATOM 627 N N . VAL A 1 85 ? 6.637 4.764 -3.974 1.00 96.06 85 VAL A N 1
ATOM 628 C CA . VAL A 1 85 ? 6.770 5.817 -4.999 1.00 96.06 85 VAL A CA 1
ATOM 629 C C . VAL A 1 85 ? 8.089 6.588 -4.847 1.00 96.06 85 VAL A C 1
ATOM 631 O O . VAL A 1 85 ? 8.704 6.988 -5.838 1.00 96.06 85 VAL A O 1
ATOM 634 N N . LYS A 1 86 ? 8.571 6.768 -3.608 1.00 96.19 86 LYS A N 1
ATOM 635 C CA . 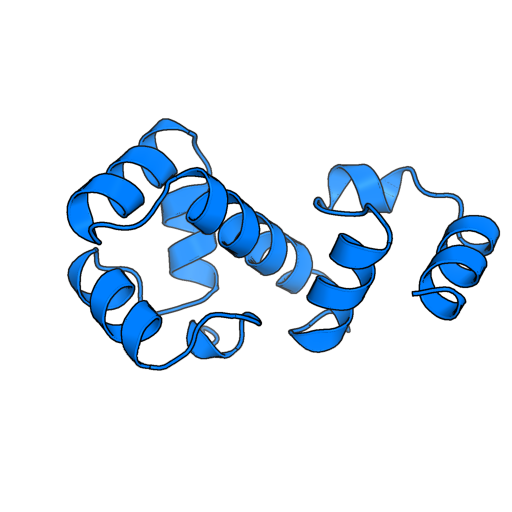LYS A 1 86 ? 9.855 7.426 -3.331 1.00 96.19 86 LYS A CA 1
ATOM 636 C C . LYS A 1 86 ? 11.032 6.631 -3.888 1.00 96.19 86 LYS A C 1
ATOM 638 O O . LYS A 1 86 ? 11.959 7.244 -4.412 1.00 96.19 86 LYS A O 1
ATOM 643 N N . GLU A 1 87 ? 11.018 5.310 -3.751 1.00 96.88 87 GLU A N 1
ATOM 644 C CA . GLU A 1 87 ? 12.055 4.442 -4.310 1.00 96.88 87 GLU A CA 1
ATOM 645 C C . GLU A 1 87 ? 12.000 4.451 -5.828 1.00 96.88 87 GLU A C 1
ATOM 647 O O . GLU A 1 87 ? 13.032 4.691 -6.451 1.00 96.88 87 GLU A O 1
ATOM 652 N N . LEU A 1 88 ? 10.805 4.294 -6.410 1.00 97.06 88 LEU A N 1
ATOM 653 C CA . LEU A 1 88 ? 10.614 4.316 -7.859 1.00 97.06 88 LEU A CA 1
ATOM 654 C C . LEU A 1 88 ? 11.196 5.588 -8.484 1.00 97.06 88 LEU A C 1
ATOM 656 O O . LEU A 1 88 ? 11.935 5.512 -9.461 1.00 97.06 88 LEU A O 1
ATOM 660 N N . ARG A 1 89 ? 10.946 6.749 -7.866 1.00 96.88 89 ARG A N 1
ATOM 661 C CA . ARG A 1 89 ? 11.477 8.046 -8.311 1.00 96.88 89 ARG A CA 1
ATOM 662 C C . ARG A 1 89 ? 13.006 8.083 -8.421 1.00 96.88 89 ARG A C 1
ATOM 664 O O . ARG A 1 89 ? 13.526 8.835 -9.235 1.00 96.88 89 ARG A O 1
ATOM 671 N N . ASN A 1 90 ? 13.726 7.332 -7.587 1.00 97.00 90 ASN A N 1
ATOM 672 C CA . ASN A 1 90 ? 15.192 7.364 -7.556 1.00 97.00 90 ASN A CA 1
ATOM 673 C C . ASN A 1 90 ? 15.827 6.211 -8.354 1.00 97.00 90 ASN A C 1
ATOM 675 O O . ASN A 1 90 ? 17.053 6.112 -8.399 1.00 97.00 90 ASN A O 1
ATOM 679 N N . ARG A 1 91 ? 15.031 5.313 -8.951 1.00 97.38 91 ARG A N 1
ATOM 680 C CA . ARG A 1 91 ? 15.554 4.216 -9.772 1.00 97.38 91 ARG A CA 1
ATOM 681 C C . ARG A 1 91 ? 16.039 4.744 -11.121 1.00 97.38 91 ARG A C 1
ATOM 683 O O . ARG A 1 91 ? 15.406 5.591 -11.743 1.00 97.38 91 ARG A O 1
ATOM 690 N N . ASN A 1 92 ? 17.147 4.187 -11.600 1.00 98.06 92 ASN A N 1
ATOM 691 C CA . ASN A 1 92 ? 17.533 4.309 -13.001 1.00 98.06 92 ASN A CA 1
ATOM 692 C C . ASN A 1 92 ? 16.634 3.386 -13.845 1.00 98.06 92 ASN A C 1
ATOM 694 O O . ASN A 1 92 ? 16.436 2.227 -13.478 1.00 98.06 92 ASN A O 1
ATOM 698 N N . ALA A 1 93 ? 16.095 3.900 -14.953 1.00 97.25 93 ALA A N 1
ATOM 699 C CA . ALA A 1 93 ? 15.098 3.193 -15.754 1.00 97.25 93 ALA A CA 1
ATOM 700 C C . ALA A 1 93 ? 15.643 1.918 -16.422 1.00 97.25 93 ALA A C 1
ATOM 702 O O . ALA A 1 93 ? 14.960 0.898 -16.409 1.00 97.25 93 ALA A O 1
ATOM 703 N N . GLU A 1 94 ? 16.870 1.949 -16.952 1.00 98.19 94 GLU A N 1
ATOM 704 C CA . GLU A 1 94 ? 17.497 0.796 -17.616 1.00 98.19 94 GLU A CA 1
ATOM 705 C C . GLU A 1 94 ? 17.753 -0.335 -16.616 1.00 98.19 94 GLU A C 1
ATOM 707 O O . GLU A 1 94 ? 17.375 -1.483 -16.852 1.00 98.19 94 GLU A O 1
ATOM 712 N N . ASN A 1 95 ? 18.307 0.008 -15.450 1.00 98.19 95 ASN A N 1
ATOM 713 C CA . ASN A 1 95 ? 18.558 -0.957 -14.381 1.00 98.19 95 ASN A CA 1
ATOM 714 C C . ASN A 1 95 ? 17.257 -1.531 -13.812 1.00 98.19 95 ASN A C 1
ATOM 716 O O . ASN A 1 95 ? 17.187 -2.721 -13.507 1.00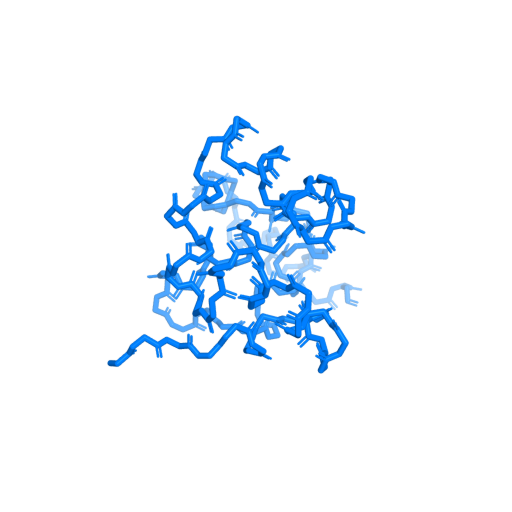 98.19 95 ASN A O 1
ATOM 720 N N . LEU A 1 96 ? 16.224 -0.696 -13.654 1.00 97.88 96 LEU A N 1
ATOM 721 C CA . LEU A 1 96 ? 14.922 -1.158 -13.186 1.00 97.88 96 LEU A CA 1
ATOM 722 C C . LEU A 1 96 ? 14.286 -2.106 -14.202 1.00 97.88 96 LEU A C 1
ATOM 724 O O . LEU A 1 96 ? 13.830 -3.168 -13.807 1.00 97.88 96 LEU A O 1
ATOM 728 N N . HIS A 1 97 ? 14.305 -1.770 -15.493 1.00 98.06 97 HIS A N 1
ATOM 729 C CA . HIS A 1 97 ? 13.797 -2.651 -16.542 1.00 98.06 97 HIS A CA 1
ATOM 730 C C . HIS A 1 97 ? 14.516 -4.003 -16.550 1.00 98.06 97 HIS A C 1
ATOM 732 O O . HIS A 1 97 ? 13.857 -5.038 -16.551 1.00 98.06 97 HIS A O 1
ATOM 738 N N . ALA A 1 98 ? 15.852 -4.009 -16.490 1.00 98.19 98 ALA A N 1
ATOM 739 C CA . ALA A 1 98 ? 16.618 -5.249 -16.403 1.00 98.19 98 ALA A CA 1
ATOM 740 C C . ALA A 1 98 ? 16.186 -6.104 -15.200 1.00 98.19 98 ALA A C 1
ATOM 742 O O . ALA A 1 98 ? 16.034 -7.315 -15.339 1.00 98.19 98 ALA A O 1
ATOM 743 N N . LYS A 1 99 ? 15.919 -5.474 -14.045 1.00 98.12 99 LYS A N 1
ATOM 744 C CA .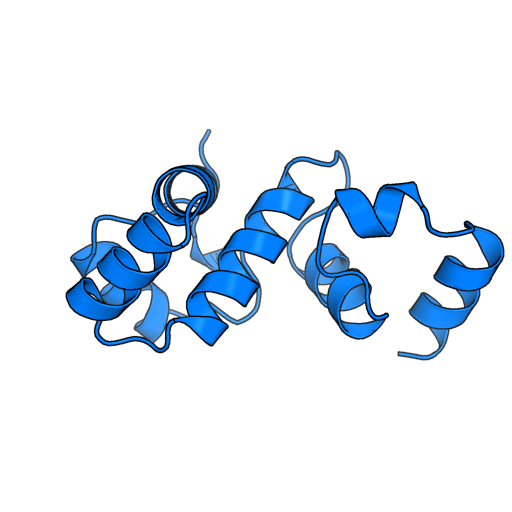 LYS A 1 99 ? 15.441 -6.186 -12.856 1.00 98.12 99 LYS A CA 1
ATOM 745 C C . LYS A 1 99 ? 14.005 -6.700 -12.999 1.00 98.12 99 LYS A C 1
ATOM 747 O O . LYS A 1 99 ? 13.748 -7.829 -12.607 1.00 98.12 99 LYS A O 1
ATOM 752 N N . LEU A 1 100 ? 13.106 -5.917 -13.597 1.00 97.31 100 LEU A N 1
ATOM 753 C CA . LEU A 1 100 ? 11.717 -6.316 -13.865 1.00 97.31 100 LEU A CA 1
ATOM 754 C C . LEU A 1 100 ? 11.621 -7.537 -14.796 1.00 97.31 100 LEU A C 1
ATOM 756 O O . LEU A 1 100 ? 10.650 -8.271 -14.711 1.00 97.31 100 LEU A O 1
ATOM 760 N N . VAL A 1 101 ? 12.597 -7.742 -15.689 1.00 97.50 101 VAL A N 1
ATOM 761 C CA . VAL A 1 101 ? 12.651 -8.902 -16.603 1.00 97.50 101 VAL A CA 1
ATOM 762 C C . VAL A 1 101 ? 13.225 -10.155 -15.928 1.00 97.50 101 VAL A C 1
ATOM 764 O O . VAL A 1 101 ? 12.969 -11.267 -16.379 1.00 97.50 101 VAL A O 1
ATOM 767 N N . GLU A 1 102 ? 14.030 -9.988 -14.877 1.00 96.50 102 GLU A N 1
ATOM 768 C CA . GLU A 1 102 ? 14.666 -11.093 -14.144 1.00 96.50 102 GLU A CA 1
ATOM 769 C C . GLU A 1 102 ? 13.700 -11.809 -13.185 1.00 96.50 102 GLU A C 1
ATOM 771 O O . GLU A 1 102 ? 13.881 -12.994 -12.906 1.00 96.50 102 GLU A O 1
ATOM 776 N N . VAL A 1 103 ? 12.733 -11.063 -12.646 1.00 92.69 103 VAL A N 1
ATOM 777 C CA . VAL A 1 103 ? 11.778 -11.485 -11.608 1.00 92.69 103 VAL A CA 1
ATOM 778 C C . VAL A 1 103 ? 10.575 -12.188 -12.224 1.00 92.69 103 VAL A C 1
ATOM 780 O O . VAL A 1 103 ? 10.198 -13.248 -11.677 1.00 92.69 103 VAL A O 1
#

Nearest PDB structures (foldseek):
  3jan-assembly1_z  TM=3.920E-01  e=6.116E+00  Oryctolagus cuniculus

Sequence (103 aa):
MAKKITEIEGIGPVYQEKLAEAGVKTVEGLLEAGASKAGRKKIAEDSGLDESRILVWVNMADLFRINGVASQFAELLKASGVDTVKELRNRNAENLHAKLVEV

pLDDT: mean 96.12, std 4.46, range [60.06, 98.56]

Solvent-accessible surface area (backbone atoms only — not comparable to full-atom values): 5550 Å² total; per-residue (Å²): 130,83,48,56,38,62,54,42,76,93,36,48,73,74,52,46,52,29,32,41,70,42,72,33,63,24,33,60,49,36,32,63,51,37,70,40,74,68,33,26,48,49,44,16,67,56,30,73,46,59,46,70,60,48,50,54,52,27,28,42,38,56,35,45,73,43,91,92,33,42,38,71,54,35,50,47,35,36,74,55,74,32,59,42,63,74,51,53,74,70,52,56,68,70,63,48,50,56,38,56,73,73,108

Secondary structure (DSSP, 8-state):
-PPBGGGSTT--HHHHHHHHHTT--BHHHHHHHTSSHHHHHHHHHHHT--HHHHHHHHHHHHHTTSTT--HHHHHHHHHTT--SHHHHHHS-HHHHHHHHHH-

Mean predicted aligned error: 2.6 Å

Radius of gyration: 13.8 Å; Cα contacts (8 Å, |Δi|>4): 121; chains: 1; bounding box: 33×22×33 Å

Foldseek 3Di:
DFAFLVQAPPCDPLNCVLLVQLVQTGLVSLLVQLVDLVSLVSSCVRSVHDSVVSLQSNLLSQQVVDVPRTHVNQVLCVQLVRSHPVSVVPDDPVSSVVSSVVD